Protein AF-A0AAP8LA74-F1 (afdb_monomer_lite)

Secondary structure (DSSP, 8-state):
-EEEEEEE-SSS-EEEEEEE-SS--TTTT-TTS--SEEEEETTEEEEEEEGGGS-GGGTT-EEEEEESSS-TT--HHHHHH-HHHHHHHHHHHHHHHHHHHHHHHH--

pLDDT: mean 92.56, std 4.79, range [73.12, 97.81]

Sequence (108 aa):
LAWTHNRVEGRSEYTQLLYVPKHAPMDLWDRDGRRGVKLYVKRVFIMDDADQLLPSYLRFVRGVIDSADLPLNVSREILQESRDVRAIREGSAKRILSLLEDLAENKP

Radius of gyration: 13.7 Å; chains: 1; bounding box: 32×33×34 Å

Foldseek 3Di:
DDWDWDFDDDPWTKTWIKDQDPDADPCLPPPPDQWDEFEAEPNHTQDGRLVLLEDNVVRRMYTYMYTPPDDNPDDSVNCNVDPNSVVNHVVVHVVVVVVVVCCVVPPD

InterPro domains:
  IPR001404 Heat shock protein Hsp90 family [PF00183] (1-107)
  IPR001404 Heat shock protein Hsp90 family [PTHR11528] (1-105)
  IPR020568 Ribosomal protein uS5 domain 2-type superfamily [SSF54211] (1-107)

Structure (mmCIF, N/CA/C/O backbone):
data_AF-A0AAP8LA74-F1
#
_entry.id   AF-A0AAP8LA74-F1
#
loop_
_atom_site.group_PDB
_atom_site.id
_atom_site.type_symbol
_atom_site.label_atom_id
_atom_site.label_alt_id
_atom_site.label_comp_id
_atom_site.label_asym_id
_atom_site.label_entity_id
_atom_site.label_seq_id
_atom_site.pdbx_PDB_ins_code
_atom_site.Cartn_x
_atom_site.Cartn_y
_atom_site.Cartn_z
_atom_site.occupancy
_atom_site.B_iso_or_equiv
_atom_site.auth_seq_id
_atom_site.auth_comp_id
_atom_site.auth_asym_id
_atom_site.auth_atom_id
_atom_site.pdbx_PDB_model_num
ATOM 1 N N . LEU A 1 1 ? -16.090 -1.206 4.319 1.00 89.50 1 LEU A N 1
ATOM 2 C CA . LEU A 1 1 ? -16.165 -0.564 5.642 1.00 89.50 1 LEU A CA 1
ATOM 3 C C . LEU A 1 1 ? -15.666 0.868 5.545 1.00 89.50 1 LEU A C 1
ATOM 5 O O . LEU A 1 1 ? -16.472 1.774 5.679 1.00 89.50 1 LEU A O 1
ATOM 9 N N . ALA A 1 2 ? -14.389 1.066 5.223 1.00 95.25 2 ALA A N 1
ATOM 1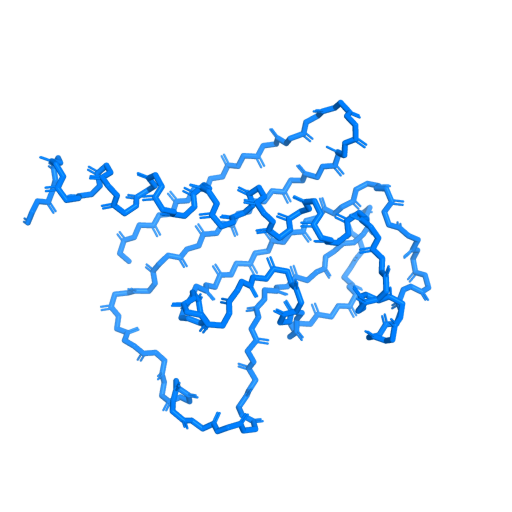0 C CA . ALA A 1 2 ? -13.782 2.387 5.089 1.00 95.25 2 ALA A CA 1
ATOM 11 C C . ALA A 1 2 ? -12.704 2.390 4.005 1.00 95.25 2 ALA A C 1
ATOM 13 O O . ALA A 1 2 ? -12.340 1.326 3.493 1.00 95.25 2 ALA A O 1
ATOM 14 N N . TRP A 1 3 ? -12.204 3.574 3.665 1.00 96.88 3 TRP A N 1
ATOM 15 C CA . TRP A 1 3 ? -11.159 3.746 2.667 1.00 96.88 3 TRP A CA 1
ATOM 16 C C . TRP A 1 3 ? -10.274 4.946 2.974 1.00 96.88 3 TRP A C 1
ATOM 18 O O . TRP A 1 3 ? -10.645 5.830 3.740 1.00 96.88 3 TRP A O 1
ATOM 28 N N . THR A 1 4 ? -9.099 4.970 2.357 1.00 96.94 4 THR A N 1
ATOM 29 C CA . THR A 1 4 ? -8.153 6.078 2.439 1.00 96.94 4 THR A CA 1
ATOM 30 C C . THR A 1 4 ? -7.521 6.305 1.069 1.00 96.94 4 THR A C 1
ATOM 32 O O . THR A 1 4 ? -7.144 5.347 0.395 1.00 96.94 4 THR A O 1
ATOM 35 N N . HIS A 1 5 ? -7.440 7.567 0.644 1.00 97.81 5 HIS A N 1
ATOM 36 C CA . HIS A 1 5 ? -6.859 7.981 -0.633 1.00 97.81 5 HIS A CA 1
ATOM 37 C C . HIS A 1 5 ? -5.808 9.046 -0.369 1.00 97.81 5 HIS A C 1
ATOM 39 O O . HIS A 1 5 ? -6.144 10.115 0.137 1.00 97.81 5 HIS A O 1
ATOM 45 N N . ASN A 1 6 ? -4.545 8.753 -0.670 1.00 96.06 6 ASN A N 1
ATOM 46 C CA . ASN A 1 6 ? -3.450 9.658 -0.336 1.00 96.06 6 ASN A CA 1
ATOM 47 C C . ASN A 1 6 ? -2.368 9.619 -1.400 1.00 96.06 6 ASN A C 1
ATOM 49 O O . ASN A 1 6 ? -2.060 8.557 -1.944 1.00 96.06 6 ASN A O 1
ATOM 53 N N . ARG A 1 7 ? -1.742 10.772 -1.605 1.00 96.31 7 ARG A N 1
ATOM 54 C CA . ARG A 1 7 ? -0.489 10.904 -2.333 1.00 96.31 7 ARG A CA 1
ATOM 55 C C . ARG A 1 7 ? 0.643 11.067 -1.327 1.00 96.31 7 ARG A C 1
ATOM 57 O O . ARG A 1 7 ? 0.516 11.839 -0.380 1.00 96.31 7 ARG A O 1
ATOM 64 N N . VAL A 1 8 ? 1.710 10.308 -1.519 1.00 95.56 8 VAL A N 1
ATOM 65 C CA . VAL A 1 8 ? 2.951 10.397 -0.752 1.00 95.56 8 VAL A CA 1
ATOM 66 C C . VAL A 1 8 ? 4.014 10.965 -1.682 1.00 95.56 8 VAL A C 1
ATOM 68 O O . VAL A 1 8 ? 4.109 10.541 -2.831 1.00 95.56 8 VAL A O 1
ATOM 71 N N . GLU A 1 9 ? 4.769 11.941 -1.188 1.00 91.81 9 GLU A N 1
ATOM 72 C CA . GLU A 1 9 ? 5.826 12.646 -1.917 1.00 91.81 9 GLU A CA 1
ATOM 73 C C . GLU A 1 9 ? 7.132 12.614 -1.104 1.00 91.81 9 GLU A C 1
ATOM 75 O O . GLU A 1 9 ? 7.128 12.337 0.101 1.00 91.81 9 GLU A O 1
ATOM 80 N N . GLY A 1 10 ? 8.260 12.922 -1.749 1.00 88.88 10 GLY A N 1
ATOM 81 C CA . GLY A 1 10 ? 9.572 13.010 -1.108 1.00 88.88 10 GLY A CA 1
ATOM 82 C C . GLY A 1 10 ? 10.480 11.843 -1.482 1.00 88.88 10 GLY A C 1
ATOM 83 O O . GLY A 1 10 ? 10.802 11.663 -2.648 1.00 88.88 10 GLY A O 1
ATOM 84 N N . ARG A 1 11 ? 10.940 11.069 -0.489 1.00 86.12 11 ARG A N 1
ATOM 85 C CA . ARG A 1 11 ? 11.882 9.955 -0.721 1.00 86.12 11 ARG A CA 1
ATOM 86 C C . ARG A 1 11 ? 11.272 8.802 -1.528 1.00 86.12 11 ARG A C 1
ATOM 88 O O . ARG A 1 11 ? 12.012 8.087 -2.193 1.00 86.12 11 ARG A O 1
ATOM 95 N N . SER A 1 12 ? 9.962 8.610 -1.419 1.00 89.00 12 SER A N 1
ATOM 96 C CA . SER A 1 12 ? 9.202 7.676 -2.244 1.00 89.00 12 SER A CA 1
ATOM 97 C C . SER A 1 12 ? 7.922 8.372 -2.684 1.00 89.00 12 SER A C 1
ATOM 99 O O . SER A 1 12 ? 7.181 8.873 -1.836 1.00 89.00 12 SER A O 1
ATOM 101 N N . GLU A 1 13 ? 7.664 8.398 -3.985 1.00 94.94 13 GLU A N 1
ATOM 102 C CA . GLU A 1 13 ? 6.493 9.009 -4.592 1.00 94.94 13 GLU A CA 1
ATOM 103 C C . GLU A 1 13 ? 5.518 7.937 -5.092 1.00 94.94 13 GLU A C 1
ATOM 105 O O . GLU A 1 13 ? 5.809 7.117 -5.972 1.00 94.94 13 GLU A O 1
ATOM 110 N N . TYR A 1 14 ? 4.321 7.936 -4.506 1.00 96.25 14 TYR A N 1
ATOM 111 C CA . TYR A 1 14 ? 3.243 7.043 -4.911 1.00 96.25 14 TYR A CA 1
ATOM 112 C C . TYR A 1 14 ? 1.876 7.582 -4.497 1.00 96.25 14 TYR A C 1
ATOM 114 O O . TYR A 1 14 ? 1.721 8.298 -3.506 1.00 96.25 14 TYR A O 1
ATOM 122 N N . THR A 1 15 ? 0.855 7.200 -5.252 1.00 97.62 15 THR A N 1
ATOM 123 C CA . THR A 1 15 ? -0.548 7.407 -4.889 1.00 97.62 15 THR A CA 1
ATOM 124 C C . THR A 1 15 ? -1.136 6.080 -4.446 1.00 97.62 15 THR A C 1
ATOM 126 O O . THR A 1 15 ? -0.931 5.060 -5.096 1.00 97.62 15 THR A O 1
ATOM 129 N N . GLN A 1 16 ? -1.871 6.071 -3.341 1.00 96.88 16 GLN A N 1
ATOM 130 C CA . GLN A 1 16 ? -2.524 4.870 -2.837 1.00 96.88 16 GLN A CA 1
ATOM 131 C C . GLN A 1 16 ? -3.993 5.123 -2.545 1.00 96.88 16 GLN A C 1
ATOM 133 O O . GLN A 1 16 ? -4.368 6.143 -1.962 1.00 96.88 16 GLN A O 1
ATOM 138 N N . LEU A 1 17 ? -4.810 4.145 -2.907 1.00 97.75 17 LEU A N 1
ATOM 139 C CA . LEU A 1 17 ? -6.228 4.096 -2.618 1.00 97.75 17 LEU A CA 1
ATOM 140 C C . LEU A 1 17 ? -6.536 2.714 -2.048 1.00 97.75 17 LEU A C 1
ATOM 142 O O . LEU A 1 17 ? -6.582 1.722 -2.777 1.00 97.75 17 LEU A O 1
ATOM 146 N N . LEU A 1 18 ? -6.687 2.656 -0.727 1.00 97.00 18 LEU A N 1
ATOM 147 C CA . LEU A 1 18 ? -6.838 1.414 0.024 1.00 97.00 18 LEU A CA 1
ATOM 148 C C . LEU A 1 18 ? -8.203 1.355 0.707 1.00 97.00 18 LEU A C 1
ATOM 150 O O . LEU A 1 18 ? -8.716 2.361 1.195 1.00 97.00 18 LEU A O 1
ATOM 154 N N . TYR A 1 19 ? -8.766 0.154 0.775 1.00 95.12 19 TYR A N 1
ATOM 155 C CA . TYR A 1 19 ? -10.104 -0.136 1.264 1.00 95.12 19 TYR A CA 1
ATOM 156 C C . TYR A 1 19 ? -10.075 -1.288 2.266 1.00 95.12 19 TYR A C 1
ATOM 158 O O . TYR A 1 19 ? -9.449 -2.325 2.034 1.00 95.12 19 TYR A O 1
ATOM 166 N N . VAL A 1 20 ? -10.837 -1.130 3.346 1.00 95.50 20 VAL A N 1
ATOM 167 C CA . VAL A 1 20 ? -11.157 -2.198 4.298 1.00 95.50 20 VAL A CA 1
ATOM 168 C C . VAL A 1 20 ? -12.529 -2.769 3.922 1.00 95.50 20 VAL A C 1
ATOM 170 O O . VAL A 1 20 ? -13.531 -2.045 4.026 1.00 95.50 20 VAL A O 1
ATOM 173 N N . PRO A 1 21 ? -12.627 -4.029 3.457 1.00 94.44 21 PRO A N 1
ATOM 174 C CA . PRO A 1 21 ? -13.906 -4.663 3.136 1.00 94.44 21 PRO A CA 1
ATOM 175 C C . PRO A 1 21 ? -14.846 -4.732 4.348 1.00 94.44 21 PRO A C 1
ATOM 177 O O . PRO A 1 21 ? -14.400 -4.770 5.488 1.00 94.44 21 PRO A O 1
ATOM 180 N N . LYS A 1 22 ? -16.168 -4.726 4.119 1.00 94.06 22 LYS A N 1
ATOM 181 C CA . LYS A 1 22 ? -17.153 -4.956 5.203 1.00 94.06 22 LYS A CA 1
ATOM 182 C C . LYS A 1 22 ? -17.244 -6.438 5.588 1.00 94.06 22 LYS A C 1
ATOM 184 O O . LYS A 1 22 ? -17.515 -6.758 6.737 1.00 94.06 22 LYS A O 1
ATOM 189 N N . HIS A 1 23 ? -17.015 -7.321 4.622 1.00 93.06 23 HIS A N 1
ATOM 190 C CA . HIS A 1 23 ? -17.012 -8.767 4.802 1.00 93.06 23 HIS A CA 1
ATOM 191 C C . HIS A 1 23 ? -15.628 -9.310 4.466 1.00 93.06 23 HIS A C 1
ATOM 193 O O . HIS A 1 23 ? -14.972 -8.803 3.553 1.00 93.06 23 HIS A O 1
ATOM 199 N N . ALA A 1 24 ? -15.192 -10.330 5.202 1.00 91.25 24 ALA A N 1
ATOM 200 C CA . ALA A 1 24 ? -13.945 -11.021 4.915 1.00 91.25 24 ALA A CA 1
ATOM 201 C C . ALA A 1 24 ? -13.979 -11.630 3.495 1.00 91.25 24 ALA A C 1
ATOM 203 O O . ALA A 1 24 ? -15.001 -12.210 3.118 1.00 91.25 24 ALA A O 1
ATOM 204 N N . PRO A 1 25 ? -12.890 -11.524 2.710 1.00 88.25 25 PRO A N 1
ATOM 205 C CA . PRO A 1 25 ? -12.770 -12.235 1.439 1.00 88.25 25 PRO A CA 1
ATOM 206 C C . PRO A 1 25 ? -12.902 -13.754 1.626 1.00 88.25 25 PRO A C 1
ATOM 208 O O . PRO A 1 25 ? -12.423 -14.292 2.626 1.00 88.25 25 PRO A O 1
ATOM 211 N N . MET A 1 26 ? -13.516 -14.453 0.666 1.00 87.38 26 MET A N 1
ATOM 212 C CA . MET A 1 26 ? -13.716 -15.912 0.756 1.00 87.38 26 MET A CA 1
ATOM 213 C C . MET A 1 26 ? -12.391 -16.686 0.854 1.00 87.38 26 MET A C 1
ATOM 215 O O . MET A 1 26 ? -12.306 -17.688 1.554 1.00 87.38 26 MET A O 1
ATOM 219 N N . ASP A 1 27 ? -11.343 -16.187 0.206 1.00 86.75 27 ASP A N 1
ATOM 220 C CA . ASP A 1 27 ? -9.998 -16.763 0.137 1.00 86.75 27 ASP A CA 1
ATOM 221 C C . ASP A 1 27 ? -9.057 -16.279 1.262 1.00 86.75 27 ASP A C 1
ATOM 223 O O . ASP A 1 27 ? -7.846 -16.522 1.239 1.00 86.75 27 ASP A O 1
ATOM 227 N N . LEU A 1 28 ? -9.591 -15.618 2.299 1.00 87.31 28 LEU A N 1
ATOM 228 C CA . LEU A 1 28 ? -8.790 -15.062 3.397 1.00 87.31 28 LEU A CA 1
ATOM 229 C C . LEU A 1 28 ? -7.956 -16.120 4.140 1.00 87.31 28 LEU A C 1
ATOM 231 O O . LEU A 1 28 ? -6.925 -15.785 4.733 1.00 87.31 28 LEU A O 1
ATOM 235 N N . TRP A 1 29 ? -8.393 -17.377 4.122 1.00 88.00 29 TRP A N 1
ATOM 236 C CA . TRP A 1 29 ? -7.723 -18.505 4.776 1.00 88.00 29 TRP A CA 1
ATOM 237 C C . TRP A 1 29 ? -6.992 -19.427 3.802 1.00 88.00 29 TRP A C 1
ATOM 239 O O . TRP A 1 2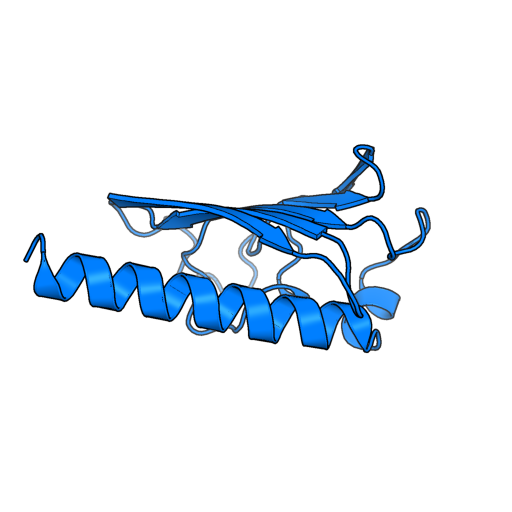9 ? -6.191 -20.244 4.243 1.00 88.00 29 TRP A O 1
ATOM 249 N N . ASP A 1 30 ? -7.194 -19.254 2.495 1.00 88.81 30 ASP A N 1
ATOM 250 C CA . ASP A 1 30 ? -6.515 -20.046 1.473 1.00 88.81 30 ASP A CA 1
ATOM 251 C C . ASP 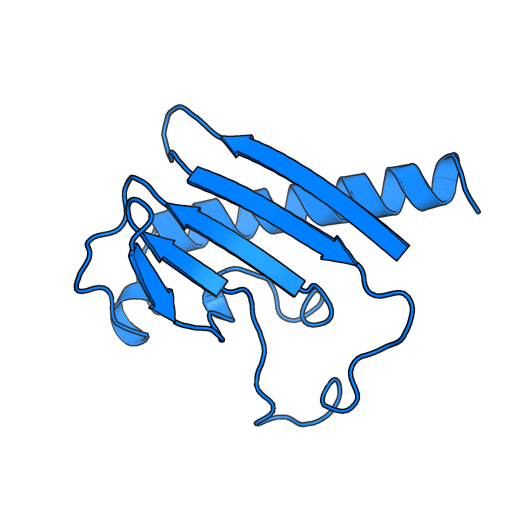A 1 30 ? -5.056 -19.608 1.347 1.00 88.81 30 ASP A C 1
ATOM 253 O O . ASP A 1 30 ? -4.780 -18.471 0.960 1.00 88.81 30 ASP A O 1
ATOM 257 N N . ARG A 1 31 ? -4.118 -20.495 1.694 1.00 80.94 31 ARG A N 1
ATOM 258 C CA . ARG A 1 31 ? -2.680 -20.205 1.666 1.00 80.94 31 ARG A CA 1
ATOM 259 C C . ARG A 1 31 ? -2.223 -19.702 0.297 1.00 80.94 31 ARG A C 1
ATOM 261 O O . ARG A 1 31 ? -1.411 -18.780 0.265 1.00 80.94 31 ARG A O 1
ATOM 268 N N . ASP A 1 32 ? -2.783 -20.258 -0.772 1.00 81.25 32 ASP A N 1
ATOM 269 C CA . ASP A 1 32 ? -2.379 -19.985 -2.152 1.00 81.25 32 ASP A CA 1
ATOM 270 C C . ASP A 1 32 ? -3.359 -19.007 -2.845 1.00 81.25 32 ASP A C 1
ATOM 272 O O . ASP A 1 32 ? -3.287 -18.773 -4.052 1.00 81.25 32 ASP A O 1
ATOM 276 N N . GLY A 1 33 ? -4.267 -18.400 -2.067 1.00 76.50 33 GLY A N 1
ATOM 277 C CA . GLY A 1 33 ? -5.252 -17.433 -2.541 1.00 76.50 33 GLY A CA 1
ATOM 278 C C . GLY A 1 33 ? -4.622 -16.144 -3.082 1.00 76.50 33 GLY A C 1
ATOM 279 O O . GLY A 1 33 ? -3.572 -15.687 -2.618 1.00 76.50 33 GLY A O 1
ATOM 280 N N . ARG A 1 34 ? -5.305 -15.521 -4.047 1.00 76.88 34 ARG A N 1
ATOM 281 C CA . ARG A 1 34 ? -4.889 -14.261 -4.678 1.00 76.88 34 ARG A CA 1
ATOM 282 C C . ARG A 1 34 ? -5.033 -13.101 -3.693 1.00 76.88 34 ARG A C 1
ATOM 284 O O . ARG A 1 34 ? -6.128 -12.714 -3.286 1.00 76.88 34 ARG A O 1
ATOM 291 N N . ARG A 1 35 ? -3.896 -12.580 -3.238 1.00 82.69 35 ARG A N 1
ATOM 292 C CA . ARG A 1 35 ? -3.814 -11.587 -2.164 1.00 82.69 35 ARG A CA 1
ATOM 293 C C . ARG A 1 35 ? -2.935 -10.429 -2.598 1.00 82.69 35 ARG A C 1
ATOM 295 O O . ARG A 1 35 ? -1.959 -10.609 -3.314 1.00 82.69 35 ARG A O 1
ATOM 302 N N . GLY A 1 36 ? -3.252 -9.251 -2.078 1.00 86.06 36 GLY A N 1
ATOM 303 C CA . GLY A 1 36 ? -2.472 -8.045 -2.305 1.00 86.06 36 GLY A CA 1
ATOM 304 C C . GLY A 1 36 ? -3.322 -6.900 -2.825 1.00 86.06 36 GLY A C 1
ATOM 305 O O . GLY A 1 36 ? -4.552 -6.896 -2.717 1.00 86.06 36 GLY A O 1
ATOM 306 N N . VAL A 1 37 ? -2.621 -5.899 -3.339 1.00 94.12 37 VAL A N 1
ATOM 307 C CA . VAL A 1 37 ? -3.199 -4.705 -3.950 1.00 94.12 37 VAL A CA 1
ATOM 308 C C . VAL A 1 37 ? -2.738 -4.610 -5.392 1.00 94.12 37 VAL A C 1
ATOM 310 O O . VAL A 1 37 ? -1.650 -5.073 -5.736 1.00 94.12 37 VAL A O 1
ATOM 313 N N . LYS A 1 38 ? -3.543 -3.948 -6.220 1.00 96.25 38 LYS A N 1
ATOM 314 C CA . LYS A 1 38 ? -3.174 -3.662 -7.601 1.00 96.25 38 LYS A CA 1
ATOM 315 C C . LYS A 1 38 ? -1.970 -2.736 -7.618 1.00 96.25 38 LYS A C 1
ATOM 317 O O . LYS A 1 38 ? -2.031 -1.647 -7.049 1.00 96.25 38 LYS A O 1
ATOM 322 N N . LEU A 1 39 ? -0.911 -3.144 -8.301 1.00 96.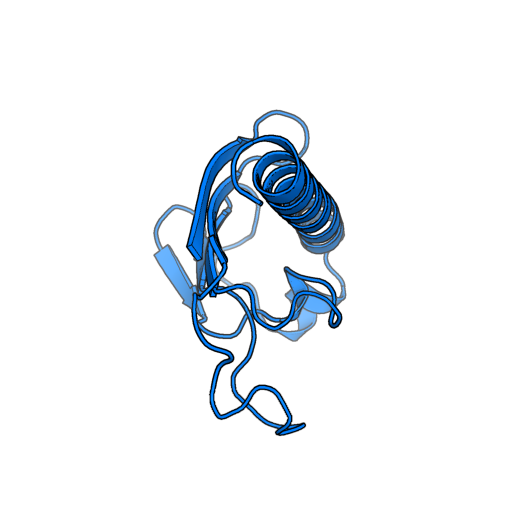62 39 LEU A N 1
ATOM 323 C CA . LEU A 1 39 ? 0.261 -2.315 -8.525 1.00 96.62 39 LEU A CA 1
ATOM 324 C C . LEU A 1 39 ? 0.184 -1.674 -9.910 1.00 96.62 39 LEU A C 1
ATOM 326 O O . LEU A 1 39 ? 0.057 -2.357 -10.930 1.00 96.62 39 LEU A O 1
ATOM 330 N N . TYR A 1 40 ? 0.306 -0.356 -9.916 1.00 97.44 40 TYR A N 1
ATOM 331 C CA . TYR A 1 40 ? 0.531 0.466 -11.088 1.00 97.44 40 TYR A CA 1
ATOM 332 C C . TYR A 1 40 ? 1.895 1.135 -10.963 1.00 97.44 40 TYR A C 1
ATOM 334 O O . TYR A 1 40 ? 2.375 1.427 -9.865 1.00 97.44 40 TYR A O 1
ATOM 342 N N . VAL A 1 41 ? 2.517 1.371 -12.107 1.00 96.38 41 VAL A N 1
ATOM 343 C CA . VAL A 1 41 ? 3.741 2.154 -12.210 1.00 96.38 41 VAL A CA 1
ATOM 344 C C . VAL A 1 41 ? 3.518 3.209 -13.272 1.00 96.38 41 VAL A C 1
ATOM 346 O O . VAL A 1 41 ? 3.236 2.875 -14.423 1.00 96.38 41 VAL A O 1
ATOM 349 N N . LYS A 1 42 ? 3.622 4.485 -12.899 1.00 95.75 42 LYS A N 1
ATOM 350 C CA . LYS A 1 42 ? 3.366 5.621 -13.800 1.00 95.75 42 LYS A CA 1
ATOM 351 C C . LYS A 1 42 ? 2.021 5.476 -14.524 1.00 95.75 42 LYS A C 1
ATOM 353 O O . LYS A 1 42 ? 1.936 5.695 -15.733 1.00 95.75 42 LYS A O 1
ATOM 358 N N . ARG A 1 43 ? 0.974 5.088 -13.785 1.00 96.56 43 ARG A N 1
ATOM 359 C CA . ARG A 1 43 ? -0.390 4.828 -14.292 1.00 96.56 43 ARG A CA 1
ATOM 360 C C . ARG A 1 43 ? -0.514 3.648 -15.264 1.00 96.56 43 ARG A C 1
ATOM 362 O O . ARG A 1 43 ? -1.584 3.445 -15.834 1.00 96.56 43 ARG A O 1
ATOM 369 N N . VAL A 1 44 ? 0.531 2.841 -15.436 1.00 97.31 44 VAL A N 1
ATOM 370 C CA . VAL A 1 44 ? 0.493 1.593 -16.207 1.00 97.31 44 VAL A CA 1
ATOM 371 C C . VAL A 1 44 ? 0.236 0.433 -15.255 1.00 97.31 44 VAL A C 1
ATOM 373 O O . VAL A 1 44 ? 0.934 0.285 -14.255 1.00 97.31 44 VAL A O 1
ATOM 376 N N . PHE A 1 45 ? -0.772 -0.385 -15.554 1.00 96.44 45 PHE A N 1
ATOM 377 C CA . PHE A 1 45 ? -1.069 -1.582 -14.768 1.00 96.44 45 PHE A CA 1
ATOM 378 C C . PHE A 1 45 ? 0.074 -2.595 -14.878 1.00 96.44 45 PHE A C 1
ATOM 380 O O . PHE A 1 45 ? 0.484 -2.933 -15.987 1.00 96.44 45 PHE A O 1
ATOM 387 N N . ILE A 1 46 ? 0.544 -3.098 -13.735 1.00 95.06 46 ILE A N 1
ATOM 388 C CA . ILE A 1 46 ? 1.616 -4.096 -13.670 1.00 95.06 46 ILE A CA 1
ATOM 389 C C . ILE A 1 46 ? 1.077 -5.454 -13.218 1.00 95.06 46 ILE A C 1
ATOM 391 O O . ILE A 1 46 ? 1.266 -6.453 -13.908 1.00 95.06 46 ILE A O 1
ATOM 395 N N . MET A 1 47 ? 0.416 -5.515 -12.057 1.00 93.75 47 MET A N 1
ATOM 396 C CA . MET A 1 47 ? -0.115 -6.770 -11.509 1.00 93.75 47 MET A CA 1
ATOM 397 C C . MET A 1 47 ? -1.231 -6.545 -10.483 1.00 93.75 47 MET A C 1
ATOM 399 O O . MET A 1 47 ? -1.308 -5.486 -9.865 1.00 93.75 47 MET A O 1
ATOM 403 N N . ASP A 1 48 ? -2.092 -7.550 -10.302 1.00 90.25 48 ASP A N 1
ATOM 404 C CA . ASP A 1 48 ? -3.247 -7.494 -9.385 1.00 90.25 48 ASP A CA 1
ATOM 405 C C . ASP A 1 48 ? -2.882 -7.911 -7.944 1.00 90.25 48 ASP A C 1
ATOM 407 O O . ASP A 1 48 ? -3.306 -7.289 -6.975 1.00 90.25 48 ASP A O 1
ATOM 411 N N . ASP A 1 49 ? -2.021 -8.923 -7.808 1.00 86.06 49 ASP A N 1
ATOM 412 C CA . ASP A 1 49 ? -1.727 -9.593 -6.534 1.00 86.06 49 ASP A CA 1
ATOM 413 C C . ASP A 1 49 ? -0.322 -9.254 -6.024 1.00 86.06 49 ASP A C 1
ATOM 415 O O . ASP A 1 49 ? 0.554 -10.124 -5.962 1.00 86.06 49 ASP A O 1
ATOM 419 N N . ALA A 1 50 ? -0.068 -7.977 -5.727 1.00 90.06 50 ALA A N 1
ATOM 420 C CA . ALA A 1 50 ? 1.189 -7.547 -5.115 1.00 90.06 50 ALA A CA 1
ATOM 421 C C . ALA A 1 50 ? 1.094 -7.644 -3.583 1.00 90.06 50 ALA A C 1
ATOM 423 O O . ALA A 1 50 ? 0.833 -6.664 -2.879 1.00 90.06 50 ALA A O 1
ATOM 424 N N . ASP A 1 51 ? 1.283 -8.851 -3.054 1.00 89.75 51 ASP A N 1
ATOM 425 C CA . ASP A 1 51 ? 1.258 -9.154 -1.621 1.00 89.75 51 ASP A CA 1
ATOM 426 C C . ASP A 1 51 ? 2.464 -8.573 -0.865 1.00 89.75 51 ASP A C 1
ATOM 428 O O . ASP A 1 51 ? 2.371 -8.332 0.335 1.00 89.75 51 ASP A O 1
ATOM 432 N N . GLN A 1 52 ? 3.564 -8.248 -1.554 1.00 91.94 52 GLN A N 1
ATOM 433 C CA . GLN A 1 52 ? 4.738 -7.598 -0.951 1.00 91.94 52 GLN A CA 1
ATOM 434 C C . GLN A 1 52 ? 4.451 -6.166 -0.470 1.00 91.94 52 GLN A C 1
ATOM 436 O O . GLN A 1 52 ? 5.187 -5.649 0.369 1.00 91.94 52 GLN A O 1
ATOM 441 N N . LEU A 1 53 ? 3.391 -5.521 -0.971 1.00 94.12 53 LEU A N 1
ATOM 442 C CA . LEU A 1 53 ? 3.041 -4.135 -0.637 1.00 94.12 53 LEU A CA 1
ATOM 443 C C . LEU A 1 53 ? 2.264 -4.002 0.677 1.00 94.12 53 LEU A C 1
ATOM 445 O O . LEU A 1 53 ? 2.035 -2.889 1.143 1.00 94.12 53 LEU A O 1
ATOM 449 N N . LEU A 1 54 ? 1.864 -5.112 1.303 1.00 94.31 54 LEU A N 1
ATOM 450 C CA . LEU A 1 54 ? 1.197 -5.106 2.601 1.00 94.31 54 LEU A CA 1
ATOM 451 C C . LEU A 1 54 ? 1.720 -6.234 3.495 1.00 94.31 54 LEU A C 1
ATOM 453 O O . LEU A 1 54 ? 2.114 -7.295 3.025 1.00 94.31 54 LEU A O 1
ATOM 457 N N . PRO A 1 55 ? 1.740 -6.050 4.822 1.00 94.00 55 PRO A N 1
ATOM 458 C CA . PRO A 1 55 ? 2.050 -7.144 5.726 1.00 94.00 55 PRO A CA 1
ATOM 459 C C . PRO A 1 55 ? 0.928 -8.193 5.749 1.00 94.00 55 PRO A C 1
ATOM 461 O O . PRO A 1 55 ? -0.252 -7.878 5.602 1.00 94.00 55 PRO A O 1
ATOM 464 N N . SER A 1 56 ? 1.292 -9.450 6.018 1.00 91.88 56 SER A N 1
ATOM 465 C CA . SER A 1 56 ? 0.376 -10.601 5.996 1.00 91.88 56 SER A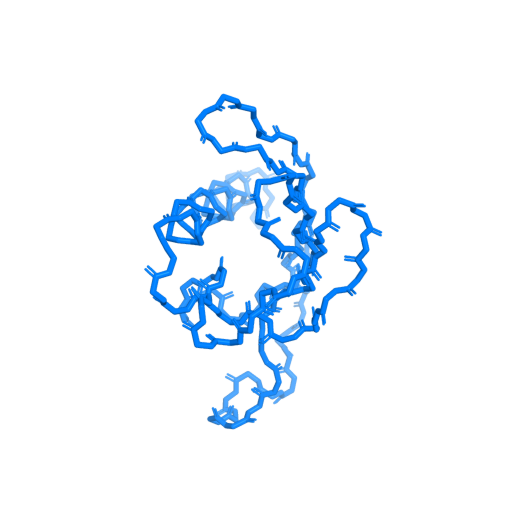 CA 1
ATOM 466 C C . SER A 1 56 ? -0.814 -10.488 6.958 1.00 91.88 56 SER A C 1
ATOM 468 O O . SER A 1 56 ? -1.869 -11.070 6.697 1.00 91.88 56 SER A O 1
ATOM 470 N N . TYR A 1 57 ? -0.678 -9.727 8.048 1.00 94.06 57 TYR A N 1
ATOM 471 C CA . TYR A 1 57 ? -1.768 -9.456 8.989 1.00 94.06 57 TYR A CA 1
ATOM 472 C C . TYR A 1 57 ? -2.805 -8.451 8.449 1.00 94.06 57 TYR A C 1
ATOM 474 O O . TYR A 1 57 ? -3.924 -8.419 8.946 1.00 94.06 57 TYR A O 1
ATOM 482 N N . LEU A 1 58 ? -2.483 -7.690 7.393 1.00 95.19 58 LEU A N 1
ATOM 483 C CA . LEU A 1 58 ? -3.406 -6.797 6.672 1.00 95.19 58 LEU A CA 1
ATOM 484 C C . LEU A 1 58 ? -3.871 -7.382 5.330 1.00 95.19 58 LEU A C 1
ATOM 486 O O . LEU A 1 58 ? -4.388 -6.657 4.484 1.00 95.19 58 LEU A O 1
ATOM 490 N N . ARG A 1 59 ? -3.735 -8.696 5.110 1.00 92.88 59 ARG A N 1
ATOM 491 C CA . ARG A 1 59 ? -4.063 -9.354 3.825 1.00 92.88 59 ARG A CA 1
ATOM 492 C C . ARG A 1 59 ? -5.526 -9.229 3.362 1.00 92.88 59 ARG A C 1
ATOM 494 O O . ARG A 1 59 ? -5.842 -9.574 2.224 1.00 92.88 59 ARG A O 1
ATOM 501 N N . PHE A 1 60 ? -6.422 -8.779 4.241 1.00 93.25 60 PHE A N 1
ATOM 502 C CA . PHE A 1 60 ? -7.825 -8.498 3.923 1.00 93.25 60 PHE A CA 1
ATOM 503 C C . PHE A 1 60 ? -8.020 -7.152 3.212 1.00 93.25 60 PHE A C 1
ATOM 505 O O . PHE A 1 60 ? -9.078 -6.922 2.629 1.00 93.25 60 PHE A O 1
ATOM 512 N N . VAL A 1 61 ? -7.033 -6.254 3.268 1.00 95.00 61 VAL A N 1
ATOM 513 C CA . VAL A 1 61 ? -7.086 -4.955 2.595 1.00 95.00 61 VAL A CA 1
ATOM 514 C C . VAL A 1 61 ? -7.088 -5.167 1.082 1.00 95.00 61 VAL A C 1
ATOM 516 O O . VAL A 1 61 ? -6.463 -6.088 0.548 1.00 95.00 61 VAL A O 1
ATOM 519 N N . ARG A 1 62 ? -7.833 -4.310 0.389 1.00 94.19 62 ARG A N 1
ATOM 520 C CA . ARG A 1 62 ? -7.910 -4.261 -1.072 1.00 94.19 62 ARG A CA 1
ATOM 521 C C . ARG A 1 62 ? -7.623 -2.844 -1.532 1.00 94.19 62 ARG A C 1
ATOM 523 O O . ARG A 1 62 ? -7.833 -1.901 -0.777 1.00 94.19 62 ARG A O 1
ATOM 530 N N . GLY A 1 63 ? -7.162 -2.670 -2.761 1.00 95.62 63 GLY A N 1
ATOM 531 C CA . GLY A 1 63 ? -6.892 -1.333 -3.268 1.00 95.62 63 GLY A CA 1
ATOM 532 C C . GLY A 1 63 ? -5.918 -1.307 -4.422 1.00 95.62 63 GLY A C 1
ATOM 533 O O . GLY A 1 63 ? -5.658 -2.328 -5.060 1.00 95.62 63 GLY A O 1
ATOM 534 N N . VAL A 1 64 ? -5.400 -0.112 -4.665 1.00 97.31 64 VAL A N 1
ATOM 535 C CA . VAL A 1 64 ? -4.434 0.183 -5.712 1.00 97.31 64 VAL A CA 1
ATOM 536 C C . VAL A 1 64 ? -3.323 1.074 -5.169 1.00 97.31 64 VAL A C 1
ATOM 538 O O . VAL A 1 64 ? -3.572 1.970 -4.360 1.00 97.31 64 VAL A O 1
ATOM 541 N N . ILE A 1 65 ? -2.102 0.816 -5.623 1.00 97.38 65 ILE A N 1
ATOM 542 C CA . ILE A 1 65 ? -0.924 1.648 -5.398 1.00 97.38 65 ILE A CA 1
ATOM 543 C C . ILE A 1 65 ? -0.314 1.954 -6.765 1.00 97.38 65 ILE A C 1
ATOM 545 O O . ILE A 1 65 ? 0.004 1.036 -7.513 1.00 97.38 65 ILE A O 1
ATOM 549 N N . ASP A 1 66 ? -0.163 3.235 -7.082 1.00 97.50 66 ASP A N 1
ATOM 550 C CA . ASP A 1 66 ? 0.503 3.743 -8.281 1.00 97.50 66 ASP A CA 1
ATOM 551 C C . ASP A 1 66 ? 1.826 4.392 -7.879 1.00 97.50 66 ASP A C 1
ATOM 553 O O . ASP A 1 66 ? 1.832 5.453 -7.252 1.00 97.50 66 ASP A O 1
ATOM 557 N N . SER A 1 67 ? 2.941 3.731 -8.184 1.00 96.06 67 SER A N 1
ATOM 558 C CA . SER A 1 67 ? 4.286 4.218 -7.873 1.00 96.06 67 SER A CA 1
ATOM 559 C C . SER A 1 67 ? 4.872 5.010 -9.041 1.00 96.06 67 SER A C 1
ATOM 561 O O . SER A 1 67 ? 4.792 4.587 -10.197 1.00 96.06 67 SER A O 1
ATOM 563 N N . ALA A 1 68 ? 5.501 6.147 -8.746 1.00 94.50 68 ALA A N 1
ATOM 564 C CA . ALA A 1 68 ? 6.264 6.909 -9.733 1.00 94.50 68 ALA A CA 1
ATOM 565 C C . ALA A 1 68 ? 7.718 6.410 -9.871 1.00 94.50 68 ALA A C 1
ATOM 567 O O . ALA A 1 68 ? 8.313 6.560 -10.944 1.00 94.50 68 ALA A O 1
ATOM 568 N N . ASP A 1 69 ? 8.251 5.790 -8.813 1.00 89.56 69 ASP A N 1
ATOM 569 C CA . ASP A 1 69 ? 9.674 5.451 -8.674 1.00 89.56 69 ASP A CA 1
ATOM 570 C C . ASP A 1 69 ? 10.034 4.049 -9.167 1.00 89.56 69 ASP A C 1
ATOM 572 O O . ASP A 1 69 ? 11.153 3.818 -9.629 1.00 89.56 69 ASP A O 1
ATOM 576 N N . LEU A 1 70 ? 9.100 3.097 -9.086 1.00 92.44 70 LEU A N 1
ATOM 577 C CA . LEU A 1 70 ? 9.365 1.734 -9.537 1.00 92.44 70 LEU A CA 1
ATOM 578 C C . LEU A 1 70 ? 9.575 1.686 -11.064 1.00 92.44 70 LEU A C 1
ATOM 580 O O . LEU A 1 70 ? 8.971 2.458 -11.815 1.00 92.44 70 LEU A O 1
ATOM 584 N N . PRO A 1 71 ? 10.422 0.774 -11.566 1.00 92.00 71 PRO A N 1
ATOM 585 C CA . PRO A 1 71 ? 10.605 0.597 -12.998 1.00 92.00 71 PRO A CA 1
ATOM 586 C C . PRO A 1 71 ? 9.437 -0.198 -13.614 1.00 92.00 71 PRO A C 1
ATOM 588 O O . PRO A 1 71 ? 8.830 -1.047 -12.965 1.00 92.00 71 PRO A O 1
ATOM 591 N N . LEU A 1 72 ? 9.125 0.046 -14.894 1.00 92.12 72 LEU A N 1
ATOM 592 C CA . LEU A 1 72 ? 8.005 -0.619 -15.588 1.00 92.12 72 LEU A CA 1
ATOM 593 C C . LEU A 1 72 ? 8.206 -2.132 -15.773 1.00 92.12 72 LEU A C 1
ATOM 595 O O . LEU A 1 72 ? 7.234 -2.871 -15.879 1.00 92.12 72 LEU A O 1
ATOM 599 N N . ASN A 1 73 ? 9.452 -2.604 -15.809 1.00 88.69 73 ASN A N 1
ATOM 600 C CA . ASN A 1 73 ? 9.807 -4.019 -15.943 1.00 88.69 73 ASN A CA 1
ATOM 601 C C . ASN A 1 73 ? 9.919 -4.738 -14.584 1.00 88.69 73 ASN A C 1
ATOM 603 O O . ASN A 1 73 ? 10.653 -5.719 -14.463 1.00 88.69 73 ASN A O 1
ATOM 607 N N . VAL A 1 74 ? 9.232 -4.240 -13.553 1.00 90.00 74 VAL A N 1
ATOM 608 C CA . VAL A 1 74 ? 9.271 -4.828 -12.214 1.00 90.00 74 VAL A CA 1
ATOM 609 C C . VAL A 1 74 ? 8.616 -6.216 -12.197 1.00 90.00 74 VAL A C 1
ATOM 611 O O . VAL A 1 74 ? 7.472 -6.401 -12.612 1.00 90.00 74 VAL A O 1
ATOM 614 N N . SER A 1 75 ? 9.358 -7.208 -11.706 1.00 89.69 75 SER A N 1
ATOM 615 C CA . SER A 1 75 ? 8.901 -8.587 -11.514 1.00 89.69 75 SER A CA 1
ATOM 616 C C . SER A 1 75 ? 8.607 -8.863 -10.036 1.00 89.69 75 SER A C 1
ATOM 618 O O . SER A 1 75 ? 8.989 -8.088 -9.160 1.00 89.69 75 SER A O 1
ATOM 620 N N . ARG A 1 76 ? 7.968 -10.000 -9.729 1.00 89.38 76 ARG A N 1
ATOM 621 C CA . ARG A 1 76 ? 7.726 -10.422 -8.335 1.00 89.38 76 ARG A CA 1
ATOM 622 C C . ARG A 1 76 ? 9.017 -10.579 -7.525 1.00 89.38 76 ARG A C 1
ATOM 624 O O . ARG A 1 76 ? 9.026 -10.251 -6.347 1.00 89.38 76 ARG A O 1
ATOM 631 N N . GLU A 1 77 ? 10.088 -11.045 -8.157 1.00 89.94 77 GLU A N 1
ATOM 632 C CA . GLU A 1 77 ? 11.413 -11.185 -7.541 1.00 89.94 77 GLU A CA 1
ATOM 633 C C . GLU A 1 77 ? 11.997 -9.814 -7.178 1.00 89.94 77 GLU A C 1
ATOM 635 O O . GLU A 1 77 ? 12.343 -9.570 -6.024 1.00 89.94 77 GLU A O 1
ATOM 640 N N . ILE A 1 78 ? 11.966 -8.863 -8.120 1.00 86.75 78 ILE A N 1
ATOM 641 C CA . ILE A 1 78 ? 12.426 -7.487 -7.877 1.00 86.75 78 ILE A CA 1
ATOM 642 C C . ILE A 1 78 ? 11.607 -6.831 -6.756 1.00 86.75 78 ILE A C 1
ATOM 644 O O . ILE A 1 78 ? 12.163 -6.107 -5.929 1.00 86.75 78 ILE A O 1
ATOM 648 N N . LEU A 1 79 ? 10.294 -7.091 -6.687 1.00 89.38 79 LEU A N 1
ATOM 649 C CA . LEU A 1 79 ? 9.459 -6.559 -5.608 1.00 89.38 79 LEU A CA 1
ATOM 650 C C . LEU A 1 79 ? 9.894 -7.056 -4.223 1.00 89.38 79 LEU A C 1
ATOM 652 O O . LEU A 1 79 ? 9.814 -6.295 -3.262 1.00 89.38 79 LEU A O 1
ATOM 656 N N . GLN A 1 80 ? 10.348 -8.305 -4.102 1.00 89.19 80 GLN A N 1
ATOM 657 C CA . GLN A 1 80 ? 10.764 -8.877 -2.817 1.00 89.19 80 GLN A CA 1
ATOM 658 C C . GLN A 1 80 ? 12.060 -8.250 -2.287 1.00 89.19 80 GLN A C 1
ATOM 660 O O . GLN A 1 80 ? 12.197 -8.053 -1.077 1.00 89.19 80 GLN A O 1
ATOM 665 N N . GLU A 1 81 ? 12.988 -7.904 -3.178 1.00 88.81 81 GLU A N 1
ATOM 666 C CA . GLU A 1 81 ? 14.293 -7.336 -2.817 1.00 88.81 81 GLU A CA 1
ATOM 667 C C . GLU A 1 81 ? 14.290 -5.800 -2.744 1.00 88.81 81 GLU A C 1
ATOM 669 O O . GLU A 1 81 ? 15.164 -5.194 -2.115 1.00 88.81 81 GLU A O 1
ATOM 674 N N . SER A 1 82 ? 13.295 -5.149 -3.354 1.00 90.81 82 SER A N 1
ATOM 675 C CA . SER A 1 82 ? 13.243 -3.693 -3.472 1.00 90.81 82 SER A CA 1
ATOM 676 C C . SER A 1 82 ? 13.091 -2.984 -2.121 1.00 90.81 82 SER A C 1
ATOM 678 O O . SER A 1 82 ? 12.157 -3.203 -1.340 1.00 90.81 82 SER A O 1
ATOM 680 N N . ARG A 1 83 ? 14.004 -2.037 -1.871 1.00 91.25 83 ARG A N 1
ATOM 681 C CA . ARG A 1 83 ? 13.937 -1.124 -0.720 1.00 91.25 83 ARG A CA 1
ATOM 682 C C . ARG A 1 83 ? 12.735 -0.186 -0.805 1.00 91.25 83 ARG A C 1
ATOM 684 O O . ARG A 1 83 ? 12.156 0.127 0.233 1.00 91.25 83 ARG A O 1
ATOM 691 N N . ASP A 1 84 ? 12.354 0.220 -2.011 1.00 91.31 84 ASP A N 1
ATOM 692 C CA . ASP A 1 84 ? 11.223 1.122 -2.234 1.00 91.31 84 ASP A CA 1
ATOM 693 C C . ASP A 1 84 ? 9.906 0.412 -1.928 1.00 91.31 84 ASP A C 1
ATOM 695 O O . ASP A 1 84 ? 9.052 0.959 -1.237 1.00 91.31 84 ASP A O 1
ATOM 699 N N . VAL A 1 85 ? 9.780 -0.861 -2.318 1.00 92.88 85 VAL A N 1
ATOM 700 C CA . VAL A 1 85 ? 8.622 -1.693 -1.953 1.00 92.88 85 VAL A CA 1
ATOM 701 C C . VAL A 1 85 ? 8.505 -1.839 -0.442 1.00 92.88 85 VAL A C 1
ATOM 703 O O . VAL A 1 85 ? 7.404 -1.739 0.097 1.00 92.88 85 VAL A O 1
ATOM 706 N N . ARG A 1 86 ? 9.625 -2.015 0.269 1.00 93.19 86 ARG A N 1
ATOM 707 C CA . ARG A 1 86 ? 9.617 -2.065 1.738 1.00 93.19 86 ARG A CA 1
ATOM 708 C C . ARG A 1 86 ? 9.125 -0.750 2.350 1.00 93.19 86 ARG A C 1
ATOM 710 O O . ARG A 1 86 ? 8.294 -0.787 3.253 1.00 93.19 86 ARG A O 1
ATOM 717 N N . ALA A 1 87 ? 9.586 0.389 1.835 1.00 93.56 87 ALA A N 1
ATOM 718 C CA . ALA A 1 87 ? 9.143 1.705 2.295 1.00 93.56 87 ALA A CA 1
ATOM 719 C C . ALA A 1 87 ? 7.646 1.939 2.025 1.00 93.56 87 ALA A C 1
ATOM 721 O O . ALA A 1 87 ? 6.921 2.400 2.910 1.00 93.56 87 ALA A O 1
ATOM 722 N N . ILE A 1 88 ? 7.163 1.564 0.834 1.00 94.88 88 ILE A N 1
ATOM 723 C CA . ILE A 1 88 ? 5.738 1.616 0.488 1.00 94.88 88 ILE A CA 1
ATOM 724 C C . ILE A 1 88 ? 4.938 0.720 1.439 1.00 94.88 88 ILE A C 1
ATOM 726 O O . ILE A 1 88 ? 3.965 1.179 2.028 1.00 94.88 88 ILE A O 1
ATOM 730 N N . ARG A 1 89 ? 5.381 -0.522 1.673 1.00 95.31 89 ARG A N 1
ATOM 731 C CA . ARG A 1 89 ? 4.720 -1.473 2.579 1.00 95.31 89 ARG A CA 1
ATOM 732 C C . ARG A 1 89 ? 4.554 -0.917 3.991 1.00 95.31 89 ARG A C 1
ATOM 734 O O . ARG A 1 89 ? 3.474 -1.033 4.569 1.00 95.31 89 ARG A O 1
ATOM 741 N N . GLU A 1 90 ? 5.606 -0.335 4.559 1.00 95.31 90 GLU A N 1
ATOM 742 C CA . GLU A 1 90 ? 5.568 0.269 5.896 1.00 95.31 90 GLU A CA 1
ATOM 743 C C . GLU A 1 90 ? 4.626 1.482 5.942 1.00 95.31 90 GLU A C 1
ATOM 745 O O . GLU A 1 90 ? 3.805 1.599 6.857 1.00 95.31 90 GLU A O 1
ATOM 750 N N . GLY A 1 91 ? 4.682 2.347 4.925 1.00 95.31 91 GLY A N 1
ATOM 751 C CA . GLY A 1 91 ? 3.802 3.510 4.801 1.00 95.31 91 GLY A CA 1
ATOM 752 C C . GLY A 1 91 ? 2.324 3.136 4.652 1.00 95.31 91 GLY A C 1
ATOM 753 O O . GLY A 1 91 ? 1.469 3.675 5.361 1.00 95.31 91 GLY A O 1
ATOM 754 N N . SER A 1 92 ? 2.015 2.175 3.782 1.00 95.75 92 SER A N 1
ATOM 755 C CA . SER A 1 92 ? 0.662 1.651 3.580 1.00 95.75 92 SER A CA 1
ATOM 756 C C . SER A 1 92 ? 0.126 0.960 4.833 1.00 95.75 92 SER A C 1
ATOM 758 O O . SER A 1 92 ? -1.022 1.195 5.212 1.00 95.75 92 SER A O 1
ATOM 760 N N . ALA A 1 93 ? 0.953 0.169 5.529 1.00 96.44 93 ALA A N 1
ATOM 761 C CA . ALA A 1 93 ? 0.560 -0.468 6.785 1.00 96.44 93 ALA A CA 1
ATOM 762 C C . ALA A 1 93 ? 0.194 0.569 7.852 1.00 96.44 93 ALA A C 1
ATOM 764 O O . ALA A 1 93 ? -0.885 0.490 8.439 1.00 96.44 93 ALA A O 1
ATOM 765 N N . LYS A 1 94 ? 1.044 1.586 8.046 1.00 96.81 94 LYS A N 1
ATOM 766 C CA . LYS A 1 94 ? 0.773 2.678 8.987 1.00 96.81 94 LYS A CA 1
ATOM 767 C C . LYS A 1 94 ? -0.538 3.389 8.655 1.00 96.81 94 LYS A C 1
ATOM 769 O O . LYS A 1 94 ? -1.340 3.636 9.548 1.00 96.81 94 LYS A O 1
ATOM 774 N N . ARG A 1 95 ? -0.792 3.668 7.372 1.00 96.19 95 ARG A N 1
ATOM 775 C CA . ARG A 1 95 ? -2.015 4.359 6.943 1.00 96.19 95 ARG A CA 1
ATOM 776 C C . ARG A 1 95 ? -3.283 3.547 7.210 1.00 96.19 95 ARG A C 1
ATOM 778 O O . ARG A 1 95 ? -4.288 4.128 7.607 1.00 9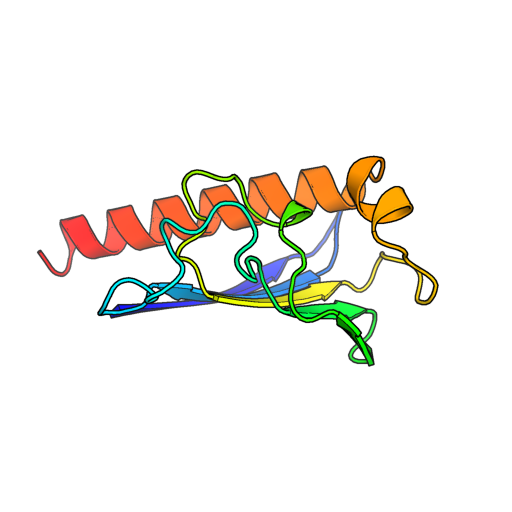6.19 95 ARG A O 1
ATOM 785 N N . ILE A 1 96 ? -3.242 2.230 7.005 1.00 97.06 96 ILE A N 1
ATOM 786 C CA . ILE A 1 96 ? -4.371 1.348 7.325 1.00 97.06 96 ILE A CA 1
ATOM 787 C C . ILE A 1 96 ? -4.603 1.261 8.829 1.00 97.06 96 ILE A C 1
ATOM 789 O O . ILE A 1 96 ? -5.751 1.314 9.252 1.00 97.06 96 ILE A O 1
ATOM 793 N N . LEU A 1 97 ? -3.545 1.141 9.632 1.00 97.19 97 LEU A N 1
ATOM 794 C CA . LEU A 1 97 ? -3.688 1.085 11.086 1.00 97.19 97 LEU A CA 1
ATOM 795 C C . LEU A 1 97 ? -4.316 2.371 11.632 1.00 97.19 97 LEU A C 1
ATOM 797 O O . LEU A 1 97 ? -5.278 2.277 12.384 1.00 97.19 97 LEU A O 1
ATOM 801 N N . SER A 1 98 ? -3.875 3.543 11.161 1.00 97.00 98 SER A N 1
ATOM 802 C CA . SER A 1 98 ? -4.517 4.816 11.515 1.00 97.00 98 SER A CA 1
ATOM 803 C C . SER A 1 98 ? -5.983 4.874 11.078 1.00 97.00 98 SER A C 1
ATOM 805 O O . SER A 1 98 ? -6.829 5.300 11.846 1.00 97.00 98 SER A O 1
ATOM 807 N N . LEU A 1 99 ? -6.322 4.381 9.879 1.00 96.31 99 LEU A N 1
ATOM 808 C CA . LEU A 1 99 ? -7.721 4.313 9.441 1.00 96.31 99 LEU A CA 1
ATOM 809 C C . LEU A 1 99 ? -8.575 3.418 10.357 1.00 96.31 99 LEU A C 1
ATOM 811 O O . LEU A 1 99 ? -9.744 3.714 10.582 1.00 96.31 99 LEU A O 1
ATOM 815 N N . LEU A 1 100 ? -8.027 2.300 10.839 1.00 96.19 100 LEU A N 1
ATOM 816 C CA . LEU A 1 100 ? -8.731 1.399 11.755 1.00 96.19 100 LEU A CA 1
ATOM 817 C C . LEU A 1 100 ? -8.909 2.021 13.145 1.00 96.19 100 LEU A C 1
ATOM 819 O O . LEU A 1 100 ? -9.968 1.847 13.739 1.00 96.19 100 LEU A O 1
ATOM 823 N N . GLU A 1 101 ? -7.908 2.754 13.630 1.00 96.88 101 GLU A N 1
ATOM 824 C CA . GLU A 1 101 ? -7.972 3.534 14.871 1.00 96.88 101 GLU A CA 1
ATOM 825 C C . GLU A 1 101 ? -9.047 4.628 14.773 1.00 96.88 101 GLU A C 1
ATOM 827 O O . GLU A 1 101 ? -9.977 4.643 15.576 1.00 96.88 101 GLU A O 1
ATOM 832 N N . ASP A 1 102 ? -9.031 5.425 13.698 1.00 95.56 102 ASP A N 1
ATOM 833 C CA . ASP A 1 102 ? -10.041 6.457 13.432 1.00 95.56 102 ASP A CA 1
ATOM 834 C C . ASP A 1 102 ? -11.466 5.876 13.392 1.00 95.56 102 ASP A C 1
ATOM 836 O O . ASP A 1 102 ? -12.421 6.509 13.852 1.00 95.56 102 ASP A O 1
ATOM 840 N N . LEU A 1 103 ? -11.640 4.679 12.818 1.00 94.81 103 LEU A N 1
ATOM 841 C CA . LEU A 1 103 ? -12.932 3.988 12.802 1.00 94.81 103 LEU A CA 1
ATOM 842 C C . LEU A 1 103 ? -13.358 3.544 14.194 1.00 94.81 103 LEU A C 1
ATOM 844 O O . LEU A 1 103 ? -14.521 3.727 14.536 1.00 94.81 103 LEU A O 1
ATOM 848 N N . ALA A 1 104 ? -12.441 2.970 14.972 1.00 95.56 104 ALA A N 1
ATOM 849 C CA . ALA A 1 104 ? -12.730 2.512 16.324 1.00 95.56 104 ALA A CA 1
ATOM 850 C C . ALA A 1 104 ? -13.148 3.673 17.241 1.00 95.56 104 ALA A C 1
ATOM 852 O O . ALA A 1 104 ? -14.047 3.508 18.060 1.00 95.56 104 ALA A O 1
ATOM 853 N N . GLU A 1 105 ? -12.540 4.850 17.076 1.00 95.75 105 GLU A N 1
ATOM 854 C CA . GLU A 1 105 ? -12.853 6.036 17.878 1.00 95.75 105 GLU A CA 1
ATOM 855 C C . GLU A 1 105 ? -14.143 6.738 17.436 1.00 95.75 105 GLU A C 1
ATOM 857 O O . GLU A 1 105 ? -14.964 7.124 18.268 1.00 95.75 105 GLU A O 1
ATOM 862 N N . ASN A 1 106 ? -14.338 6.920 16.126 1.00 92.88 106 ASN A N 1
ATOM 863 C CA . ASN A 1 106 ? -15.397 7.794 15.612 1.00 92.88 106 ASN A CA 1
ATOM 864 C C . ASN A 1 106 ? -16.650 7.044 15.144 1.00 92.88 106 ASN A C 1
ATOM 866 O O . ASN A 1 106 ? -17.698 7.665 14.944 1.00 92.88 106 ASN A O 1
ATOM 870 N N . LYS A 1 107 ? -16.545 5.736 14.881 1.00 85.31 107 LYS A N 1
ATOM 871 C CA . LYS A 1 107 ? -17.622 4.892 14.334 1.00 85.31 107 LYS A CA 1
ATOM 872 C C . LYS A 1 107 ? -17.558 3.456 14.892 1.00 85.31 107 LYS A C 1
ATOM 874 O O . LYS A 1 107 ? -17.389 2.528 14.092 1.00 85.31 107 LYS A O 1
ATOM 879 N N . PRO A 1 108 ? -17.666 3.283 16.223 1.00 73.12 108 PRO A N 1
ATOM 880 C CA . PRO A 1 108 ? -17.638 1.967 16.859 1.00 73.12 108 PRO A CA 1
ATOM 881 C C . PRO A 1 108 ? -18.812 1.070 16.439 1.00 73.12 108 PRO A C 1
ATOM 883 O O . PRO A 1 108 ? -19.899 1.601 16.104 1.00 73.12 108 PRO A O 1
#

Organism: Escherichia coli (NCBI:txid562)